Protein AF-U5NMI5-F1 (afdb_monomer_lite)

Radius of gyration: 11.9 Å; chains: 1; bounding box: 25×29×31 Å

Foldseek 3Di:
DWEWEFEADQAWTWIWIQDPVGIDTDDTFHLDLVRLLVSVVVRQVVVVVDVVYDYYEYDHPDPVSVVSNLVSLVVVVVVPTRCVVVNVVD

Secondary structure (DSSP, 8-state):
-EEEEEEEETTEEEEEEEETTEEEEEEEE-SSHHHHHHHHHHHHHHHHH-TTEEEEEEEES-HHHHHHHHHHHHHHHTTT-TTHHHHHH-

Structure (mmCIF, N/CA/C/O backbone):
data_AF-U5NMI5-F1
#
_entry.id   AF-U5NMI5-F1
#
loop_
_atom_site.group_PDB
_atom_site.id
_atom_site.type_symbol
_atom_site.label_atom_id
_atom_site.label_alt_id
_atom_site.label_comp_id
_atom_site.label_asym_id
_atom_site.label_entity_id
_atom_site.label_seq_id
_atom_site.pdbx_PDB_ins_code
_atom_site.Cartn_x
_atom_site.Cartn_y
_atom_site.Cartn_z
_atom_site.occupancy
_atom_site.B_iso_or_equiv
_atom_site.auth_seq_id
_atom_site.auth_comp_id
_atom_site.auth_asym_id
_atom_site.auth_atom_id
_atom_site.pdbx_PDB_model_num
ATOM 1 N N . MET A 1 1 ? -13.223 5.040 11.895 1.00 85.44 1 MET A N 1
ATOM 2 C CA . MET A 1 1 ? -12.441 3.904 11.326 1.00 85.44 1 MET A CA 1
ATOM 3 C C . MET A 1 1 ? -11.582 4.411 10.177 1.00 85.44 1 MET A C 1
ATOM 5 O O . MET A 1 1 ? -12.005 5.346 9.508 1.00 85.44 1 MET A O 1
ATOM 9 N N . GLY A 1 2 ? -10.389 3.848 9.970 1.00 93.12 2 GLY A N 1
ATOM 10 C CA . GLY A 1 2 ? -9.449 4.299 8.938 1.00 93.12 2 GLY A CA 1
ATOM 11 C C . GLY A 1 2 ? -8.941 3.181 8.028 1.00 93.12 2 GLY A C 1
ATOM 12 O O . GLY A 1 2 ? -9.237 1.999 8.226 1.00 93.12 2 GLY A O 1
ATOM 13 N N . PHE A 1 3 ? -8.158 3.573 7.028 1.00 93.75 3 PHE A N 1
ATOM 14 C CA . PHE A 1 3 ? -7.458 2.672 6.115 1.00 93.75 3 PHE A CA 1
ATOM 15 C C . PHE A 1 3 ? -6.075 3.224 5.768 1.00 93.75 3 PHE A C 1
ATOM 17 O O . PHE A 1 3 ? -5.788 4.411 5.949 1.00 93.75 3 PHE A O 1
ATOM 24 N N . LEU A 1 4 ? -5.217 2.356 5.245 1.00 95.12 4 LEU A N 1
ATOM 25 C CA . LEU A 1 4 ? -3.927 2.751 4.698 1.00 95.12 4 LEU A CA 1
ATOM 26 C C . LEU A 1 4 ? -4.035 2.950 3.185 1.00 95.12 4 LEU A C 1
ATOM 28 O O . LEU A 1 4 ? -4.554 2.085 2.487 1.00 95.12 4 LEU A O 1
ATOM 32 N N . SER A 1 5 ? -3.528 4.067 2.671 1.00 95.12 5 SER A N 1
ATOM 33 C CA . SER A 1 5 ? -3.416 4.330 1.232 1.00 95.12 5 SER A CA 1
ATOM 34 C C . SER A 1 5 ? -1.980 4.129 0.779 1.00 95.12 5 SER A C 1
ATOM 36 O O . SER A 1 5 ? -1.062 4.740 1.329 1.00 95.12 5 SER A O 1
ATOM 38 N N . LEU A 1 6 ? -1.789 3.297 -0.236 1.00 95.56 6 LEU A N 1
ATOM 39 C CA . LEU A 1 6 ? -0.519 3.050 -0.897 1.00 95.56 6 LEU A CA 1
ATOM 40 C C . LEU A 1 6 ? -0.552 3.715 -2.278 1.00 95.56 6 LEU A C 1
ATOM 42 O O . LEU A 1 6 ? -1.024 3.134 -3.256 1.00 95.56 6 LEU A O 1
ATOM 46 N N . ASP A 1 7 ? -0.074 4.956 -2.352 1.00 95.19 7 ASP A N 1
ATOM 47 C CA . ASP A 1 7 ? -0.046 5.712 -3.604 1.00 95.19 7 ASP A CA 1
ATOM 48 C C . ASP A 1 7 ? 1.239 5.396 -4.365 1.00 95.19 7 ASP A C 1
ATOM 50 O O . ASP A 1 7 ? 2.332 5.738 -3.913 1.00 95.19 7 ASP A O 1
ATOM 54 N N . VAL A 1 8 ? 1.115 4.764 -5.526 1.00 93.94 8 VAL A N 1
ATOM 55 C CA . VAL A 1 8 ? 2.230 4.366 -6.383 1.00 93.94 8 VAL A CA 1
ATOM 56 C C . VAL A 1 8 ? 2.267 5.269 -7.610 1.00 93.94 8 VAL A C 1
ATOM 58 O O . VAL A 1 8 ? 1.404 5.208 -8.489 1.00 93.94 8 VAL A O 1
ATOM 61 N N . THR A 1 9 ? 3.289 6.113 -7.672 1.00 92.69 9 THR A N 1
ATOM 62 C CA . THR A 1 9 ? 3.516 7.080 -8.749 1.00 92.69 9 THR A CA 1
ATOM 63 C C . THR A 1 9 ? 4.875 6.842 -9.402 1.00 92.69 9 THR A C 1
ATOM 65 O O . THR A 1 9 ? 5.701 6.091 -8.886 1.00 92.69 9 THR A O 1
ATOM 68 N N . ARG A 1 10 ? 5.162 7.556 -10.500 1.00 90.06 10 ARG A N 1
ATOM 69 C CA . ARG A 1 10 ? 6.506 7.588 -11.113 1.00 90.06 10 ARG A CA 1
ATOM 70 C C . ARG A 1 10 ? 7.615 7.950 -10.135 1.00 90.06 10 ARG A C 1
ATOM 72 O O . ARG A 1 10 ? 8.744 7.493 -10.277 1.00 90.06 10 ARG A O 1
ATOM 79 N N . THR A 1 11 ? 7.304 8.823 -9.184 1.00 88.75 11 THR A N 1
ATOM 80 C CA . THR A 1 11 ? 8.293 9.434 -8.295 1.00 88.75 11 THR A CA 1
ATOM 81 C C . THR A 1 11 ? 8.521 8.628 -7.021 1.00 88.75 11 THR A C 1
ATOM 83 O O . THR A 1 11 ? 9.503 8.875 -6.324 1.00 88.75 11 THR A O 1
ATOM 86 N N . GLY A 1 12 ? 7.656 7.661 -6.710 1.00 93.69 12 GLY A N 1
ATOM 87 C CA . GLY A 1 12 ? 7.788 6.838 -5.517 1.00 93.69 12 GLY A CA 1
ATOM 88 C C . GLY A 1 12 ? 6.496 6.145 -5.112 1.00 93.69 12 GLY A C 1
ATOM 89 O O . GLY A 1 12 ? 5.456 6.262 -5.755 1.00 93.69 12 GLY A O 1
ATOM 90 N N . VAL A 1 13 ? 6.578 5.438 -3.993 1.00 96.00 13 VAL A N 1
ATOM 91 C CA . VAL A 1 13 ? 5.429 4.881 -3.282 1.00 96.00 13 VAL A CA 1
ATOM 92 C C . VAL A 1 13 ? 5.254 5.657 -1.985 1.00 96.00 13 VAL A C 1
ATOM 94 O O . VAL A 1 13 ? 6.208 5.809 -1.223 1.00 96.00 13 VAL A O 1
ATOM 97 N N . VAL A 1 14 ? 4.055 6.155 -1.712 1.00 96.81 14 VAL A N 1
ATOM 98 C CA . VAL A 1 14 ? 3.742 6.878 -0.476 1.00 96.81 14 VAL A CA 1
ATOM 99 C C . VAL A 1 14 ? 2.713 6.082 0.307 1.00 96.81 14 VAL A C 1
ATOM 101 O O . VAL A 1 14 ? 1.598 5.884 -0.168 1.00 96.81 14 VAL A O 1
ATOM 104 N N . LEU A 1 15 ? 3.079 5.661 1.518 1.00 96.56 15 LEU A N 1
ATOM 105 C CA . LEU A 1 15 ? 2.149 5.047 2.455 1.00 96.56 15 LEU A CA 1
ATOM 106 C C . LEU A 1 15 ? 1.538 6.134 3.339 1.00 96.56 15 LEU A C 1
ATOM 108 O O . LEU A 1 15 ? 2.255 6.908 3.984 1.00 96.56 15 LEU A O 1
ATOM 112 N N . ARG A 1 16 ? 0.210 6.191 3.376 1.00 96.31 16 ARG A N 1
ATOM 113 C CA . ARG A 1 16 ? -0.551 7.141 4.185 1.00 96.31 16 ARG A CA 1
ATOM 114 C C . ARG A 1 16 ? -1.561 6.423 5.051 1.00 96.31 16 ARG A C 1
ATOM 116 O O . ARG A 1 16 ? -2.104 5.404 4.654 1.00 96.31 16 ARG A O 1
ATOM 123 N N . GLU A 1 17 ? -1.856 7.018 6.186 1.00 95.31 17 GLU A N 1
ATOM 124 C CA . GLU A 1 17 ? -3.013 6.700 7.004 1.00 95.31 17 GLU A CA 1
ATOM 125 C C . GLU A 1 17 ? -4.117 7.709 6.690 1.00 95.31 17 GLU A C 1
ATOM 127 O O . GLU A 1 17 ? -3.858 8.917 6.667 1.00 95.31 17 GLU A O 1
ATOM 132 N N . ILE A 1 18 ? -5.327 7.224 6.421 1.00 94.12 18 ILE A N 1
ATOM 133 C CA . ILE A 1 18 ? -6.508 8.051 6.173 1.00 94.12 18 ILE A CA 1
ATOM 134 C C . ILE A 1 18 ? -7.581 7.647 7.175 1.00 94.12 18 ILE A C 1
ATOM 136 O O . ILE A 1 18 ? -8.046 6.505 7.186 1.00 94.12 18 ILE A O 1
ATOM 140 N N . ASN A 1 19 ? -7.974 8.590 8.026 1.00 93.19 19 ASN A N 1
ATOM 141 C CA . ASN A 1 19 ? -9.001 8.394 9.041 1.00 93.19 19 ASN A CA 1
ATOM 142 C C . ASN A 1 19 ? -9.802 9.695 9.266 1.00 93.19 19 ASN A C 1
ATOM 144 O O . ASN A 1 19 ? -9.600 10.702 8.588 1.00 93.19 19 ASN A O 1
ATOM 148 N N . GLU A 1 20 ? -10.712 9.687 10.240 1.00 90.50 20 GLU A N 1
ATOM 149 C CA . GLU A 1 20 ? -11.565 10.838 10.590 1.00 90.50 20 GLU A CA 1
ATOM 150 C C . GLU A 1 20 ? -10.784 12.069 11.089 1.00 90.50 20 GLU A C 1
ATOM 152 O O . GLU A 1 20 ? -11.288 13.187 11.026 1.00 90.50 20 GLU A O 1
ATOM 157 N N . ARG A 1 21 ? -9.547 11.887 11.570 1.00 87.56 21 ARG A N 1
ATOM 158 C CA . ARG A 1 21 ? -8.647 12.972 11.997 1.00 87.56 21 ARG A CA 1
ATOM 159 C C . ARG A 1 21 ? -7.869 13.580 10.826 1.00 87.56 21 ARG A C 1
ATOM 161 O O . ARG A 1 21 ? -7.181 14.581 11.016 1.00 87.56 21 ARG A O 1
ATOM 168 N N . GLY A 1 22 ? -7.972 12.990 9.635 1.00 91.50 22 GLY A N 1
ATOM 169 C CA . GLY A 1 22 ? -7.351 13.459 8.404 1.00 91.50 22 GLY A CA 1
ATOM 170 C C . GLY A 1 22 ? -6.367 12.457 7.802 1.00 91.50 22 GLY A C 1
ATOM 171 O O . GLY A 1 22 ? -6.407 11.257 8.071 1.00 91.50 22 GLY A O 1
ATOM 172 N N . THR A 1 23 ? -5.479 12.979 6.956 1.00 94.25 23 THR A N 1
ATOM 173 C CA . THR A 1 23 ? -4.484 12.189 6.222 1.00 94.25 23 THR A CA 1
ATOM 174 C C . THR A 1 23 ? -3.095 12.420 6.794 1.00 94.25 23 THR A C 1
ATOM 176 O O . THR A 1 23 ? -2.619 13.556 6.847 1.00 94.25 23 THR A O 1
ATOM 179 N N . ARG A 1 24 ? -2.397 11.340 7.144 1.00 94.44 24 ARG A N 1
ATOM 180 C CA . ARG A 1 24 ? -1.010 11.372 7.619 1.00 94.44 24 ARG A CA 1
ATOM 181 C C . ARG A 1 24 ? -0.114 10.564 6.692 1.00 94.44 24 ARG A C 1
ATOM 183 O O . ARG A 1 24 ? -0.405 9.415 6.394 1.00 94.44 24 ARG A O 1
ATOM 190 N N . ILE A 1 25 ? 1.010 11.138 6.266 1.00 95.69 25 ILE A N 1
ATOM 191 C CA . ILE A 1 25 ? 2.052 10.376 5.562 1.00 95.69 25 ILE A CA 1
ATOM 192 C C . ILE A 1 25 ? 2.855 9.593 6.601 1.00 95.69 25 ILE A C 1
ATOM 194 O O . ILE A 1 25 ? 3.362 10.187 7.553 1.00 95.69 25 ILE A O 1
ATOM 198 N N . LEU A 1 26 ? 2.965 8.280 6.408 1.00 93.94 26 LEU A N 1
ATOM 199 C CA . LEU A 1 26 ? 3.725 7.394 7.285 1.00 93.94 26 LEU A CA 1
ATOM 200 C C . LEU A 1 26 ? 5.163 7.246 6.791 1.00 93.94 26 LEU A C 1
ATOM 202 O O . LEU A 1 26 ? 6.101 7.567 7.513 1.00 93.94 26 LEU A O 1
ATOM 206 N N . GLU A 1 27 ? 5.338 6.818 5.540 1.00 95.88 27 GLU A N 1
ATOM 207 C CA . GLU A 1 27 ? 6.660 6.576 4.957 1.00 95.88 27 GLU A CA 1
ATOM 208 C C . GLU A 1 27 ? 6.619 6.720 3.426 1.00 95.88 27 GLU A C 1
ATOM 210 O O . GLU A 1 27 ? 5.558 6.648 2.795 1.00 95.88 27 GLU A O 1
ATOM 215 N N . ARG A 1 28 ? 7.788 6.958 2.822 1.00 96.31 28 ARG A N 1
ATOM 216 C CA . ARG A 1 28 ? 7.985 7.025 1.370 1.00 96.31 28 ARG A CA 1
ATOM 217 C C . ARG A 1 28 ? 9.014 5.988 0.938 1.00 96.31 28 ARG A C 1
ATOM 219 O O . ARG A 1 28 ? 10.059 5.855 1.569 1.00 96.31 28 ARG A O 1
ATOM 226 N N . PHE A 1 29 ? 8.745 5.319 -0.174 1.00 96.00 29 PHE A N 1
ATOM 227 C CA . PHE A 1 29 ? 9.579 4.264 -0.738 1.00 96.00 29 PHE A CA 1
ATOM 228 C C . PHE A 1 29 ? 9.852 4.524 -2.222 1.00 96.00 29 PHE A C 1
ATOM 230 O O . PHE A 1 29 ? 9.180 5.328 -2.868 1.00 96.00 29 PHE A O 1
ATOM 237 N N . ASN A 1 30 ? 10.849 3.835 -2.773 1.00 93.81 30 ASN A N 1
ATOM 238 C CA . ASN A 1 30 ? 11.091 3.831 -4.215 1.00 93.81 30 ASN A CA 1
ATOM 239 C C . ASN A 1 30 ? 10.149 2.848 -4.941 1.00 93.81 30 ASN A C 1
ATOM 241 O O . ASN A 1 30 ? 9.478 2.031 -4.313 1.00 93.81 30 ASN A O 1
ATOM 245 N N . THR A 1 31 ? 10.114 2.932 -6.269 1.00 91.19 31 THR A N 1
ATOM 246 C CA . THR A 1 31 ? 9.256 2.122 -7.155 1.00 91.19 31 THR A CA 1
ATOM 247 C C . THR A 1 31 ? 9.891 0.796 -7.599 1.00 91.19 31 THR A C 1
ATOM 249 O O . THR A 1 31 ? 9.329 0.077 -8.430 1.00 91.19 31 THR A O 1
ATOM 252 N N . HIS A 1 32 ? 11.073 0.456 -7.080 1.00 92.06 32 HIS A N 1
ATOM 253 C CA . HIS A 1 32 ? 11.678 -0.853 -7.314 1.00 92.06 32 HIS A CA 1
ATOM 254 C C . HIS A 1 32 ? 11.000 -1.909 -6.439 1.00 92.06 32 HIS A C 1
ATOM 256 O O . HIS A 1 32 ? 10.422 -1.582 -5.403 1.00 92.06 32 HIS A O 1
ATOM 262 N N . ASP A 1 33 ? 11.135 -3.182 -6.805 1.00 88.31 33 ASP A N 1
ATOM 263 C CA . ASP A 1 33 ? 10.537 -4.310 -6.080 1.00 88.31 33 ASP A CA 1
ATOM 264 C C . ASP A 1 33 ? 10.846 -4.274 -4.580 1.00 88.31 33 ASP A C 1
ATOM 266 O O . ASP A 1 33 ? 9.958 -4.459 -3.754 1.00 88.31 33 ASP A O 1
ATOM 270 N N . VAL A 1 34 ? 12.092 -3.959 -4.205 1.00 90.44 34 VAL A N 1
ATOM 271 C CA . VAL A 1 34 ? 12.492 -3.837 -2.794 1.00 90.44 34 VAL A CA 1
ATOM 272 C C . VAL A 1 34 ? 11.726 -2.712 -2.089 1.00 90.44 34 VAL A C 1
ATOM 274 O O . VAL A 1 34 ? 11.290 -2.889 -0.952 1.00 90.44 34 VAL A O 1
ATOM 277 N N . GLY A 1 35 ? 11.540 -1.563 -2.745 1.00 92.38 35 GLY A N 1
ATOM 278 C CA . GLY A 1 35 ? 10.764 -0.448 -2.203 1.00 92.38 35 GLY A CA 1
ATOM 279 C C . GLY A 1 35 ? 9.283 -0.785 -2.069 1.00 92.38 35 GLY A C 1
ATOM 280 O O . GLY A 1 35 ? 8.704 -0.543 -1.012 1.00 92.38 35 GLY A O 1
ATOM 281 N N . MET A 1 36 ? 8.696 -1.420 -3.086 1.00 92.50 36 MET A N 1
ATOM 282 C CA . MET A 1 36 ? 7.303 -1.872 -3.061 1.00 92.50 36 MET A CA 1
ATOM 283 C C . MET A 1 36 ? 7.061 -2.910 -1.963 1.00 92.50 36 MET A C 1
ATOM 285 O O . MET A 1 36 ? 6.138 -2.749 -1.170 1.00 92.50 36 MET A O 1
ATOM 289 N N . ARG A 1 37 ? 7.917 -3.932 -1.844 1.00 91.38 37 ARG A N 1
ATOM 290 C CA . ARG A 1 37 ? 7.812 -4.938 -0.773 1.00 91.38 37 ARG A CA 1
ATOM 291 C C . ARG A 1 37 ? 7.933 -4.310 0.608 1.00 91.38 37 ARG A C 1
ATOM 293 O O . ARG A 1 37 ? 7.128 -4.605 1.484 1.00 91.38 37 ARG A O 1
ATOM 300 N N . ARG A 1 38 ? 8.882 -3.388 0.803 1.00 93.50 38 ARG A N 1
ATOM 301 C CA . ARG A 1 38 ? 8.994 -2.648 2.068 1.00 93.50 38 ARG A CA 1
ATOM 302 C C . ARG A 1 38 ? 7.730 -1.851 2.379 1.00 93.50 38 ARG A C 1
ATOM 304 O O . ARG A 1 38 ? 7.281 -1.898 3.518 1.00 93.50 38 ARG A O 1
ATOM 311 N N . ALA A 1 39 ? 7.137 -1.188 1.388 1.00 94.12 39 ALA A N 1
ATOM 312 C CA . ALA A 1 39 ? 5.886 -0.458 1.570 1.00 94.12 39 ALA A CA 1
ATOM 313 C C . ALA A 1 39 ? 4.744 -1.379 2.029 1.00 94.12 39 ALA A C 1
ATOM 315 O O . ALA A 1 39 ? 4.016 -1.039 2.960 1.00 94.12 39 ALA A O 1
ATOM 316 N N . LEU A 1 40 ? 4.635 -2.569 1.432 1.00 92.81 40 LEU A N 1
ATOM 317 C CA . LEU A 1 40 ? 3.648 -3.587 1.798 1.00 92.81 40 LEU A CA 1
ATOM 318 C C . LEU A 1 40 ? 3.870 -4.142 3.212 1.00 92.81 40 LEU A C 1
ATOM 320 O O . LEU A 1 40 ? 2.919 -4.240 3.985 1.00 92.81 40 LEU A O 1
ATOM 324 N N . ILE A 1 41 ? 5.117 -4.449 3.580 1.00 92.00 41 ILE A N 1
ATOM 325 C CA . ILE A 1 41 ? 5.473 -4.923 4.927 1.00 92.00 41 ILE A CA 1
ATOM 326 C C . ILE A 1 41 ? 5.170 -3.847 5.974 1.00 92.00 41 ILE A C 1
ATOM 328 O O . ILE A 1 41 ? 4.601 -4.151 7.024 1.00 92.00 41 ILE A O 1
ATOM 332 N N . THR A 1 42 ? 5.521 -2.586 5.707 1.00 93.31 42 THR A N 1
ATOM 333 C CA . THR A 1 42 ? 5.183 -1.475 6.606 1.00 93.31 42 THR A CA 1
ATOM 334 C C . THR A 1 42 ? 3.667 -1.343 6.738 1.00 93.31 42 THR A C 1
ATOM 336 O O . THR A 1 42 ? 3.165 -1.258 7.855 1.00 93.31 42 THR A O 1
ATOM 339 N N . ALA A 1 43 ? 2.918 -1.426 5.637 1.00 92.62 43 ALA A N 1
ATOM 340 C CA . ALA A 1 43 ? 1.460 -1.368 5.673 1.00 92.62 43 ALA A CA 1
ATOM 341 C C . ALA A 1 43 ? 0.839 -2.502 6.513 1.00 92.62 43 ALA A C 1
ATOM 343 O O . ALA A 1 43 ? -0.030 -2.251 7.345 1.00 92.62 43 ALA A O 1
ATOM 344 N N . GLN A 1 44 ? 1.324 -3.740 6.367 1.00 90.12 44 GLN A N 1
ATOM 345 C CA . GLN A 1 44 ? 0.890 -4.870 7.199 1.00 90.12 44 GLN A CA 1
ATOM 346 C C . GLN A 1 44 ? 1.172 -4.647 8.686 1.00 90.12 44 GLN A C 1
ATOM 348 O O . GLN A 1 44 ? 0.330 -4.961 9.528 1.00 90.12 44 GLN A O 1
ATOM 353 N N . ARG A 1 45 ? 2.354 -4.117 9.021 1.00 91.12 45 ARG A N 1
ATOM 354 C CA . ARG A 1 45 ? 2.731 -3.830 10.410 1.00 91.12 45 ARG A CA 1
ATOM 355 C C . ARG A 1 45 ? 1.823 -2.779 11.027 1.00 91.12 45 ARG A C 1
ATOM 357 O O . ARG A 1 45 ? 1.374 -2.970 12.153 1.00 91.12 45 ARG 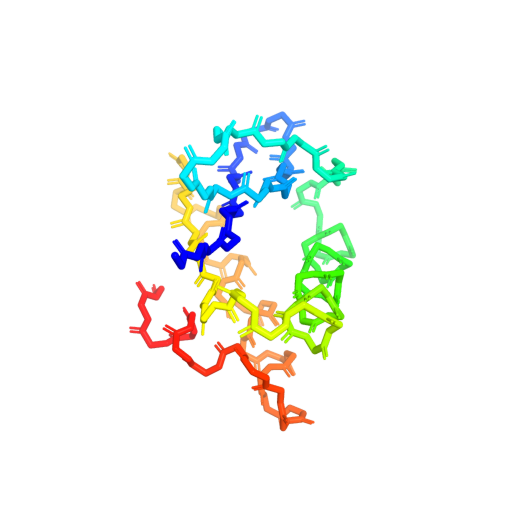A O 1
ATOM 364 N N . GLU A 1 46 ? 1.504 -1.721 10.292 1.00 91.69 46 GLU A N 1
ATOM 365 C CA . GLU A 1 46 ? 0.592 -0.684 10.779 1.00 91.69 46 GLU A CA 1
ATOM 366 C C . GLU A 1 46 ? -0.845 -1.218 10.918 1.00 91.69 46 GLU A C 1
ATOM 368 O O . GLU A 1 46 ? -1.465 -0.993 11.953 1.00 91.69 46 GLU A O 1
ATOM 373 N N . LEU A 1 47 ? -1.332 -2.052 9.985 1.00 89.56 47 LEU A N 1
ATOM 374 C CA . LEU A 1 47 ? -2.610 -2.777 10.137 1.00 89.56 47 LEU A CA 1
ATOM 375 C C . LEU A 1 47 ? -2.640 -3.754 11.325 1.00 89.56 47 LEU A C 1
ATOM 377 O O . LEU A 1 47 ? -3.708 -4.126 11.819 1.00 89.56 47 LEU A O 1
ATOM 381 N N . ALA A 1 48 ? -1.494 -4.298 11.724 1.00 88.50 48 ALA A N 1
ATOM 382 C CA . ALA A 1 48 ? -1.399 -5.173 12.889 1.00 88.50 48 ALA A CA 1
ATOM 383 C C . ALA A 1 48 ? -1.332 -4.369 14.194 1.00 88.50 48 ALA A C 1
ATOM 385 O O . ALA A 1 48 ? -1.806 -4.838 15.226 1.00 88.50 48 ALA A O 1
ATOM 386 N N . ARG A 1 49 ? -0.745 -3.171 14.141 1.00 89.56 49 ARG A N 1
ATOM 387 C CA . ARG A 1 49 ? -0.512 -2.297 15.290 1.00 89.56 49 ARG A CA 1
ATOM 388 C C . ARG A 1 49 ? -1.735 -1.465 15.664 1.00 89.56 49 ARG A C 1
ATOM 390 O O . ARG A 1 49 ? -1.990 -1.289 16.852 1.00 89.56 49 ARG A O 1
ATOM 397 N N . ASP A 1 50 ? -2.454 -0.938 14.680 1.00 88.25 50 ASP A N 1
ATOM 398 C CA . ASP A 1 50 ? -3.608 -0.072 14.899 1.00 88.25 50 ASP A CA 1
ATOM 399 C C . ASP A 1 50 ? -4.903 -0.796 14.518 1.00 88.25 50 ASP A C 1
ATOM 401 O O . ASP A 1 50 ? -5.234 -0.968 13.346 1.00 88.25 50 ASP A O 1
ATOM 405 N N . ALA A 1 51 ? -5.660 -1.205 15.539 1.00 86.19 51 ALA A N 1
ATOM 406 C CA . ALA A 1 51 ? -6.931 -1.905 15.372 1.00 86.19 51 ALA A CA 1
ATOM 407 C C . ALA A 1 51 ? -8.034 -1.039 14.734 1.00 86.19 51 ALA A C 1
ATOM 409 O O . ALA A 1 51 ? -9.069 -1.570 14.334 1.00 86.19 51 ALA A O 1
ATOM 410 N N . SER A 1 52 ? -7.846 0.282 14.646 1.00 88.56 52 SER A N 1
ATOM 411 C CA . SER A 1 52 ? -8.777 1.179 13.958 1.00 88.56 52 SER A CA 1
ATOM 412 C C . SER A 1 52 ? -8.602 1.179 12.435 1.00 88.56 52 SER A C 1
ATOM 414 O O . SER A 1 52 ? -9.487 1.679 11.726 1.00 88.56 52 SER A O 1
ATOM 416 N N . LEU A 1 53 ? -7.496 0.607 11.938 1.00 89.94 53 LEU A N 1
ATOM 417 C CA . LEU A 1 53 ? -7.212 0.431 10.520 1.00 89.94 53 LEU A CA 1
ATOM 418 C C . LEU A 1 53 ? -7.724 -0.925 10.039 1.00 89.94 53 LEU A C 1
ATOM 420 O O . LEU A 1 53 ? -7.429 -1.974 10.608 1.00 89.94 53 LEU A O 1
ATOM 424 N N . THR A 1 54 ? -8.504 -0.890 8.966 1.00 88.06 54 THR A N 1
ATOM 425 C CA . THR A 1 54 ? -9.278 -2.053 8.505 1.00 88.06 54 THR A CA 1
ATOM 426 C C . THR A 1 54 ? -8.688 -2.707 7.262 1.00 88.06 54 THR A C 1
ATOM 428 O O . THR A 1 54 ? -8.763 -3.923 7.113 1.00 88.06 54 THR A O 1
ATOM 431 N N . GLU A 1 55 ? -8.069 -1.918 6.386 1.00 89.94 55 GLU A N 1
ATOM 432 C CA . GLU A 1 55 ? -7.591 -2.379 5.086 1.00 89.94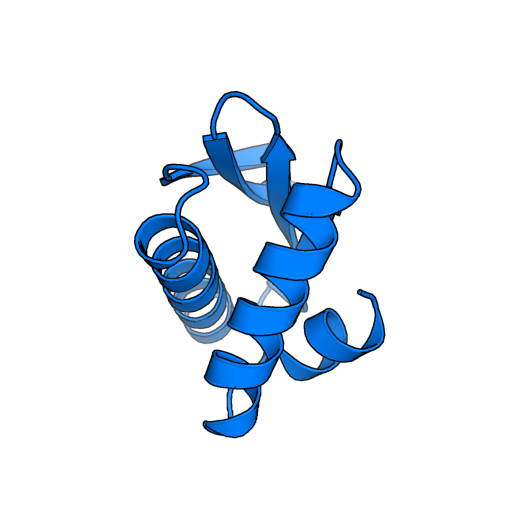 55 GLU A CA 1
ATOM 433 C C . GLU A 1 55 ? -6.460 -1.502 4.532 1.00 89.94 55 GLU A C 1
ATOM 435 O O . GLU A 1 55 ? -6.192 -0.396 5.018 1.00 89.94 55 GLU A O 1
ATOM 440 N N . VAL A 1 56 ? -5.816 -2.001 3.476 1.00 92.25 56 VAL A N 1
ATOM 441 C CA . VAL A 1 56 ? -4.885 -1.245 2.633 1.00 92.25 56 VAL A CA 1
ATOM 442 C C . VAL A 1 56 ? -5.511 -1.098 1.255 1.00 92.25 56 VAL A C 1
ATOM 444 O O . VAL A 1 56 ? -5.910 -2.088 0.650 1.00 92.25 56 VAL A O 1
ATOM 447 N N . ARG A 1 57 ? -5.546 0.128 0.742 1.00 92.94 57 ARG A N 1
ATOM 448 C CA . ARG A 1 57 ? -5.986 0.459 -0.615 1.00 92.94 57 ARG A CA 1
ATOM 449 C C . ARG A 1 57 ? -4.793 0.966 -1.408 1.00 92.94 57 ARG A C 1
ATOM 451 O O . ARG A 1 57 ? -3.999 1.737 -0.876 1.00 92.94 57 ARG A O 1
ATOM 458 N N . ALA A 1 58 ? -4.668 0.575 -2.671 1.00 92.94 58 ALA A N 1
ATOM 459 C CA . ALA A 1 58 ? -3.632 1.105 -3.551 1.00 92.94 58 ALA A CA 1
ATOM 460 C C . ALA A 1 58 ? -4.223 2.014 -4.629 1.00 92.94 58 ALA A C 1
ATOM 462 O O . ALA A 1 58 ? -5.261 1.717 -5.214 1.00 92.94 58 ALA A O 1
ATOM 463 N N . SER A 1 59 ? -3.520 3.108 -4.910 1.00 93.19 59 SER A N 1
ATOM 464 C CA . SER A 1 59 ? -3.785 3.984 -6.047 1.00 93.19 59 SER A CA 1
ATOM 465 C C . SER A 1 59 ? -2.544 3.993 -6.920 1.00 93.19 59 SER A C 1
ATOM 467 O O . SER A 1 59 ? -1.481 4.425 -6.477 1.00 9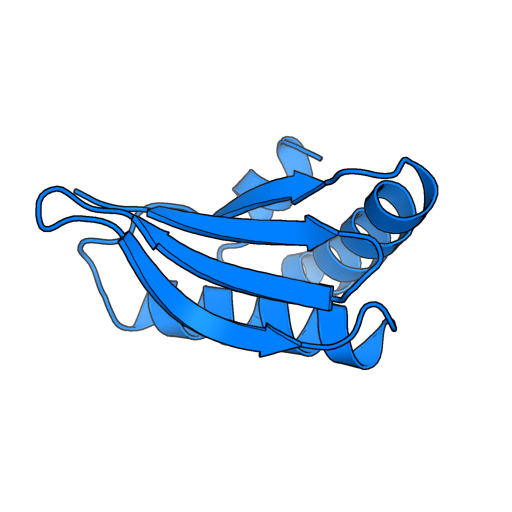3.19 59 SER A O 1
ATOM 469 N N . VAL A 1 60 ? -2.648 3.474 -8.142 1.00 93.19 60 VAL A N 1
ATOM 470 C CA . VAL A 1 60 ? -1.495 3.302 -9.028 1.00 93.19 60 VAL A CA 1
ATOM 471 C C . VAL A 1 60 ? -1.674 4.148 -10.279 1.00 93.19 60 VAL A C 1
ATOM 473 O O . VAL A 1 60 ? -2.663 4.006 -10.991 1.00 93.19 60 VAL A O 1
ATOM 476 N N . GLN A 1 61 ? -0.710 5.027 -10.556 1.00 90.81 61 GLN A N 1
ATOM 477 C CA . GLN A 1 61 ? -0.787 5.933 -11.707 1.00 90.81 61 GLN A CA 1
ATOM 478 C C . GLN A 1 61 ? -0.438 5.266 -13.040 1.00 90.81 61 GLN A C 1
ATOM 480 O O . GLN A 1 61 ? -0.881 5.737 -14.084 1.00 90.81 61 GLN A O 1
ATOM 485 N N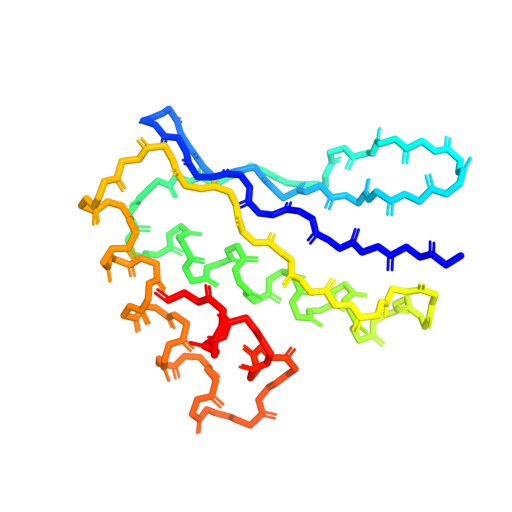 . GLU A 1 62 ? 0.363 4.196 -13.024 1.00 89.62 62 GLU A N 1
ATOM 486 C CA . GLU A 1 62 ? 0.860 3.556 -14.243 1.00 89.62 62 GLU A CA 1
ATOM 487 C C . GLU A 1 62 ? 0.609 2.048 -14.283 1.00 89.62 62 GLU A C 1
ATOM 489 O O . GLU A 1 62 ? 0.876 1.360 -13.293 1.00 89.62 62 GLU A O 1
ATOM 494 N N . PRO A 1 63 ? 0.210 1.497 -15.446 1.00 88.69 63 PRO A N 1
ATOM 495 C CA . PRO A 1 63 ? -0.028 0.062 -15.595 1.00 88.69 63 PRO A CA 1
ATOM 496 C C . PRO A 1 63 ? 1.180 -0.810 -15.228 1.00 88.69 63 PRO A C 1
ATOM 498 O O . PRO A 1 63 ? 1.023 -1.833 -14.567 1.00 88.69 63 PRO A O 1
ATOM 501 N N . GLU A 1 64 ? 2.394 -0.401 -15.609 1.00 90.69 64 GLU A N 1
ATOM 502 C CA . GLU A 1 64 ? 3.630 -1.150 -15.335 1.00 90.69 64 GLU A CA 1
ATOM 503 C C . GLU A 1 64 ? 3.921 -1.254 -13.833 1.00 90.69 64 GLU A C 1
ATOM 505 O O . GLU A 1 64 ? 4.267 -2.323 -13.322 1.00 90.69 64 GLU A O 1
ATOM 510 N N . LEU A 1 65 ? 3.722 -0.151 -13.106 1.00 91.25 65 LEU A N 1
ATOM 511 C CA . LEU A 1 65 ? 3.839 -0.126 -11.651 1.00 91.25 65 LEU A CA 1
ATOM 512 C C . LEU A 1 65 ? 2.739 -0.964 -10.996 1.00 91.25 65 LEU A C 1
ATOM 514 O O . LEU A 1 65 ? 2.994 -1.601 -9.978 1.00 91.25 65 LEU A O 1
ATOM 518 N N . GLY A 1 66 ? 1.549 -1.013 -11.599 1.00 90.25 66 GLY A N 1
ATOM 519 C CA . GLY A 1 66 ? 0.438 -1.847 -11.141 1.00 90.25 66 GLY A CA 1
ATOM 520 C C . GLY A 1 66 ? 0.767 -3.331 -11.238 1.00 90.25 66 GLY A C 1
ATOM 521 O O . GLY A 1 66 ? 0.604 -4.062 -10.263 1.00 90.25 66 GLY A O 1
ATOM 522 N N . GLN A 1 67 ? 1.327 -3.769 -12.368 1.00 90.50 67 GLN A N 1
ATOM 523 C CA . GLN A 1 67 ? 1.785 -5.152 -12.547 1.00 90.50 67 GLN A CA 1
ATOM 524 C C . GLN A 1 67 ? 2.877 -5.525 -11.539 1.00 90.50 67 GLN A C 1
ATOM 526 O O . GLN A 1 67 ? 2.840 -6.600 -10.936 1.00 90.50 67 GLN A O 1
ATOM 531 N N . ARG A 1 68 ? 3.830 -4.618 -11.307 1.00 90.94 68 ARG A N 1
ATOM 532 C CA . ARG A 1 68 ? 4.905 -4.827 -10.330 1.00 90.94 68 ARG A CA 1
ATOM 533 C C . ARG A 1 68 ? 4.380 -4.891 -8.898 1.00 90.94 68 ARG A C 1
ATOM 535 O O . ARG A 1 68 ? 4.763 -5.787 -8.144 1.00 90.94 68 ARG A O 1
ATOM 542 N N . LEU A 1 69 ? 3.462 -3.993 -8.540 1.00 90.94 69 LEU A N 1
ATOM 543 C CA . LEU A 1 69 ? 2.801 -4.006 -7.241 1.00 90.94 69 LEU A CA 1
ATOM 544 C C . LEU A 1 69 ? 2.034 -5.314 -7.050 1.00 90.94 69 LEU A C 1
ATOM 546 O O . LEU A 1 69 ? 2.205 -5.962 -6.025 1.00 90.94 69 LEU A O 1
ATOM 550 N N . LYS A 1 70 ? 1.266 -5.753 -8.051 1.00 90.50 70 LYS A N 1
ATOM 551 C CA . LYS A 1 70 ? 0.521 -7.017 -8.025 1.00 90.50 70 LYS A CA 1
ATOM 552 C C . LYS A 1 70 ? 1.435 -8.226 -7.829 1.00 90.50 70 LYS A C 1
ATOM 554 O O . LYS A 1 70 ? 1.122 -9.108 -7.030 1.00 90.50 70 LYS A O 1
ATOM 559 N N . HIS A 1 71 ? 2.587 -8.256 -8.500 1.00 90.44 71 HIS A N 1
ATOM 560 C CA . HIS A 1 71 ? 3.606 -9.288 -8.289 1.00 90.44 71 HIS A CA 1
ATOM 561 C C . HIS A 1 71 ? 4.138 -9.289 -6.843 1.00 90.44 71 HIS A C 1
ATOM 563 O O . HIS A 1 71 ? 4.209 -10.345 -6.206 1.00 90.44 71 HIS A O 1
ATOM 569 N N . CYS A 1 72 ? 4.455 -8.110 -6.298 1.00 89.94 72 CYS A N 1
ATOM 570 C CA . CYS A 1 72 ? 4.915 -7.973 -4.916 1.00 89.94 72 CYS A CA 1
ATOM 571 C C . CYS A 1 72 ? 3.829 -8.390 -3.914 1.00 89.94 72 CYS A C 1
ATOM 573 O O . CYS A 1 72 ? 4.099 -9.200 -3.036 1.00 89.94 72 CYS A O 1
ATOM 575 N N . VAL A 1 73 ? 2.591 -7.914 -4.081 1.00 89.31 73 VAL A N 1
ATOM 576 C CA . VAL A 1 73 ? 1.455 -8.252 -3.211 1.00 89.31 73 VAL A CA 1
ATOM 577 C C . VAL A 1 73 ? 1.203 -9.750 -3.199 1.00 89.31 73 VAL A C 1
ATOM 579 O O . VAL A 1 73 ? 1.076 -10.313 -2.122 1.00 89.31 73 VAL A O 1
ATOM 582 N N . ARG A 1 74 ? 1.198 -10.426 -4.352 1.00 86.12 74 ARG A N 1
ATOM 583 C CA . ARG A 1 74 ? 1.024 -11.888 -4.396 1.00 86.12 74 ARG A CA 1
ATOM 584 C C . ARG A 1 74 ? 2.123 -12.633 -3.644 1.00 86.12 74 ARG A C 1
ATOM 586 O O . ARG A 1 74 ? 1.831 -13.607 -2.955 1.00 86.12 74 ARG A O 1
ATOM 593 N N . THR A 1 75 ? 3.364 -12.165 -3.756 1.00 82.62 75 THR A N 1
ATOM 594 C CA . THR A 1 75 ? 4.510 -12.751 -3.045 1.00 82.62 75 THR A CA 1
ATOM 595 C C . THR A 1 75 ? 4.350 -12.604 -1.528 1.00 82.62 75 THR A C 1
ATOM 597 O O . THR A 1 75 ? 4.514 -13.575 -0.792 1.00 82.62 75 THR A O 1
ATOM 600 N N . GLU A 1 76 ? 3.965 -11.416 -1.059 1.00 79.62 76 GLU A N 1
ATOM 601 C CA . GLU A 1 76 ? 3.817 -11.132 0.376 1.00 79.62 76 GLU A CA 1
ATOM 602 C C . GLU A 1 76 ? 2.511 -11.704 0.970 1.00 79.62 76 GLU A C 1
ATOM 604 O O . GLU A 1 76 ? 2.499 -12.163 2.109 1.00 79.62 76 GLU A O 1
ATOM 609 N N . ALA A 1 77 ? 1.405 -11.726 0.218 1.00 70.50 77 ALA A N 1
ATOM 610 C CA . ALA A 1 77 ? 0.112 -12.263 0.659 1.00 70.50 77 ALA A CA 1
ATOM 611 C C . ALA A 1 77 ? 0.137 -13.792 0.796 1.00 70.50 77 ALA A C 1
ATOM 613 O O . ALA A 1 77 ? -0.392 -14.323 1.768 1.00 70.50 77 ALA A O 1
ATOM 614 N N . SER A 1 78 ? 0.850 -14.494 -0.097 1.00 62.78 78 SER A N 1
ATOM 615 C CA . SER A 1 78 ? 1.059 -15.951 -0.001 1.00 62.78 78 SER A CA 1
ATOM 616 C C . SER A 1 78 ? 1.799 -16.373 1.278 1.00 62.78 78 SER A C 1
ATOM 618 O O . SER A 1 78 ? 1.826 -17.553 1.612 1.00 62.78 78 SER A O 1
ATOM 620 N N . SER A 1 79 ? 2.381 -15.415 2.009 1.00 63.28 79 SER A N 1
ATOM 621 C CA . SER A 1 79 ? 3.030 -15.638 3.304 1.00 63.28 79 SER A CA 1
ATOM 622 C C . SER A 1 79 ? 2.068 -15.514 4.505 1.00 63.28 79 SER A C 1
ATOM 624 O O . SER A 1 79 ? 2.525 -15.522 5.645 1.00 63.28 79 SER A O 1
ATOM 626 N N . GLY A 1 80 ? 0.748 -15.415 4.275 1.00 61.00 80 GLY A N 1
ATOM 627 C CA . GLY A 1 80 ? -0.288 -15.429 5.324 1.00 61.00 80 GLY A CA 1
ATOM 628 C C . GLY A 1 80 ? -0.600 -14.064 5.952 1.00 61.00 80 GLY A C 1
ATOM 629 O O . GLY A 1 80 ? -0.933 -13.986 7.134 1.00 61.00 80 GLY A O 1
ATOM 630 N N . GLY A 1 81 ? -0.439 -12.971 5.198 1.00 65.31 81 GLY A N 1
ATOM 631 C CA . GLY A 1 81 ? -0.606 -11.598 5.695 1.00 65.31 81 GLY A CA 1
ATOM 632 C C . GLY A 1 81 ? -1.969 -10.956 5.395 1.00 65.31 81 GLY A C 1
ATOM 633 O O . GLY A 1 81 ? -2.675 -11.355 4.477 1.00 65.31 81 GLY A O 1
ATOM 634 N N . LYS A 1 82 ? -2.293 -9.855 6.095 1.00 71.38 82 LYS A N 1
ATOM 635 C CA . LYS A 1 82 ? -3.522 -9.035 5.929 1.00 71.38 82 LYS A CA 1
ATOM 636 C C . LYS A 1 82 ? -3.641 -8.279 4.580 1.00 71.38 82 LYS A C 1
ATOM 638 O O . LYS A 1 82 ? -4.345 -7.278 4.497 1.00 71.38 82 LYS A O 1
ATOM 643 N N . LEU A 1 83 ? -2.922 -8.696 3.536 1.00 79.81 83 LEU A N 1
ATOM 644 C CA . LEU A 1 83 ? -2.944 -8.061 2.208 1.00 79.81 83 LEU A CA 1
ATOM 645 C C . LEU A 1 83 ? -3.842 -8.785 1.200 1.00 79.81 83 LEU A C 1
ATOM 647 O O . LEU A 1 83 ? -3.885 -8.369 0.049 1.00 79.81 83 LEU A O 1
ATOM 651 N N . GLU A 1 84 ? -4.554 -9.838 1.596 1.00 75.62 84 GLU A N 1
ATOM 652 C CA . GLU A 1 84 ? -5.439 -10.595 0.697 1.00 75.62 84 GLU A CA 1
ATOM 653 C C . GLU A 1 84 ? -6.479 -9.690 0.019 1.00 75.62 84 GLU A C 1
ATOM 655 O O . GLU A 1 84 ? -6.569 -9.669 -1.205 1.00 75.62 84 GLU A O 1
ATOM 660 N N . ALA A 1 85 ? -7.139 -8.811 0.782 1.00 76.81 85 ALA A N 1
ATOM 661 C CA . ALA A 1 85 ? -8.083 -7.832 0.231 1.00 76.81 85 ALA A CA 1
ATOM 662 C C . ALA A 1 85 ? -7.437 -6.854 -0.778 1.00 76.81 85 ALA A C 1
ATOM 664 O O . ALA A 1 85 ? -8.079 -6.397 -1.727 1.00 76.81 85 ALA A O 1
ATOM 665 N N . LEU A 1 86 ? -6.146 -6.542 -0.609 1.00 81.94 86 LEU A N 1
ATOM 666 C CA . LEU A 1 86 ? -5.397 -5.741 -1.578 1.00 81.94 86 LEU A CA 1
ATOM 667 C C . LEU A 1 86 ? -5.054 -6.560 -2.832 1.00 81.94 86 LEU A C 1
ATOM 669 O O . LEU A 1 86 ? -5.060 -6.026 -3.935 1.00 81.94 86 LEU A O 1
ATOM 673 N N . ALA A 1 87 ? -4.757 -7.850 -2.676 1.00 78.69 87 ALA A N 1
ATOM 674 C CA . ALA A 1 87 ? -4.464 -8.750 -3.787 1.00 78.69 87 ALA A CA 1
ATOM 675 C C . ALA A 1 87 ? -5.679 -8.954 -4.704 1.00 78.69 87 ALA A C 1
ATOM 677 O O . ALA A 1 87 ? -5.501 -9.032 -5.918 1.00 78.69 87 ALA A O 1
ATOM 678 N N . ASP A 1 88 ? -6.882 -9.007 -4.128 1.00 76.81 88 ASP A N 1
ATOM 679 C CA . ASP A 1 88 ? -8.141 -9.166 -4.865 1.00 76.81 88 ASP A CA 1
ATOM 680 C C . ASP A 1 88 ? -8.598 -7.877 -5.569 1.00 76.81 88 ASP A C 1
ATOM 682 O O . ASP A 1 88 ? -9.319 -7.939 -6.564 1.00 76.81 88 ASP A O 1
ATOM 686 N N . SER A 1 89 ? -8.178 -6.706 -5.075 1.00 79.69 89 SER A N 1
ATOM 687 C CA . SER A 1 89 ? -8.550 -5.400 -5.644 1.00 79.69 89 SER A CA 1
ATOM 688 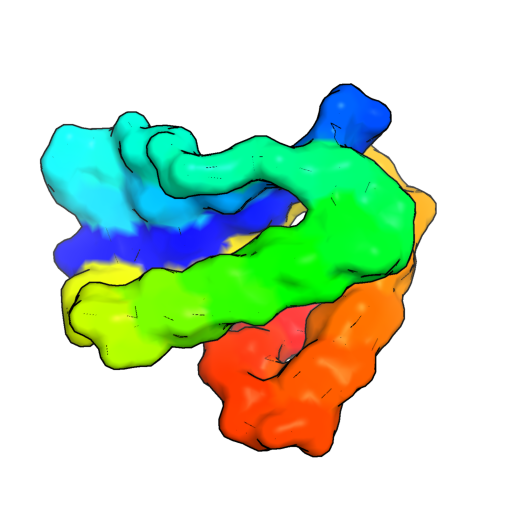C C . SER A 1 89 ? -7.588 -4.861 -6.716 1.00 79.69 89 SER A C 1
ATOM 690 O O . SER A 1 89 ? -7.937 -3.895 -7.398 1.00 79.69 89 SER A O 1
ATOM 692 N N . LEU A 1 90 ? -6.411 -5.478 -6.895 1.00 78.94 90 LEU A N 1
ATOM 693 C CA . LEU A 1 90 ? -5.390 -5.158 -7.915 1.00 78.94 90 LEU A CA 1
ATOM 694 C C . LEU A 1 90 ? -5.449 -6.105 -9.121 1.00 78.94 90 LEU A C 1
ATOM 696 O O . LEU A 1 90 ? -5.128 -5.698 -10.260 1.00 78.94 90 LEU A O 1
#

pLDDT: mean 88.76, std 7.85, range [61.0, 96.81]

Organism: Cereibacter sphaeroides (strain ATCC 17023 / DSM 158 / JCM 6121 / CCUG 31486 / LMG 2827 / NBRC 12203 / NCIMB 8253 / ATH 2.4.1.) (NCBI:txid272943)

Sequence (90 aa):
MGFLSLDVTRTGVVLREINERGTRILERFNTHDVGMRRALITAQRELARDASLTEVRASVQEPELGQRLKHCVRTEASSGGKLEALADSL

=== Feature glossary ===
The record interleaves many kinds of information about one protein. Here is each kind framed as the question it answers.

Q: What does the local fold look like, residue by residue?
A: The Foldseek 3Di string encodes local tertiary geometry as a 20-letter alphabet — one character per residue — derived from the relative positions of nearby Cα atoms. Unlike the amino-acid sequence, 3Di is a direct function of the 3D structure, so two proteins with the same fold have similar 3Di strings even at low sequence identity.

Q: Which residues are in helices, strands, or loops?
A: The SS8 string is DSSP's per-residue secondary-structure call. α-helix (H) means an i→i+4 H-bond ladder; β-strand (E) means the residue participates in a β-sheet; 3₁₀ (G) and π (I) are tighter and wider helices; T/S are turns/bends; '-' is loop.

Q: How big and how compact is the whole molecule?
A: Radius of gyration (Rg) is the root-mean-square distance of Cα atoms from their centroid — a single number for overall size and compactness. A globular domain of N residues has Rg ≈ 2.2·N^0.38 Å; an extended or disordered chain has a much larger Rg. The Cα contact count is the number of residue pairs whose Cα atoms are within 8 Å and are more than four positions apart in sequence — a standard proxy for tertiary packing density. The bounding box is the smallest axis-aligned box enclosing all Cα atoms.

Q: Where is each backbone atom in 3D?
A: Structure coordinates are given as an mmCIF _atom_site loop: one row per atom with element, residue name, chain id, sequence number, and x/y/z position in Å. Only the four main-chain atoms per residue are included here; side chains are omitted to keep the record compact.

Q: What is the amino-acid chain?
A: Primary structure: the covalent order of the twenty standard amino acids along the backbone. Two proteins with the same sequence will (almost always) fold to the same structure; two with 30% identity often share a fold but not the details.

Q: What if only a Cα trace is available?
A: Three-state secondary structure (P-SEA) collapses the eight DSSP classes into helix (a), strand (b), and coil (c). P-SEA assigns these from Cα geometry alone — distances and angles — without requiring backbone oxygens, so it works on any Cα trace.

Q: What family and function is it annotated with?
A: Database cross-references. InterPro integrates a dozen domain/family signature databases into unified entries with residue-range hits. GO terms attach function/process/location labels with evidence codes. CATH codes position the fold in a four-level structural taxonomy. Organism is the NCBI-taxonomy species name.

Q: How confident is the AlphaFold model at each residue?
A: pLDDT is the predicted lDDT-Cα score: AlphaFold's confidence that the local environment of each residue (all inter-atomic distances within 15 Å) is correctly placed. It is a per-residue number between 0 and 100, with higher meaning more reliable.

Q: How mobile is each atom in the crystal?
A: B-factor (Debye–Waller factor) reflects atomic displacement in the crystal lattice. It is an experimental observable (units Å²), not a prediction; low values mean the atom is pinned down, high values mean it moves or is heterogeneous across the crystal.

Q: Which residues are buried vs exposed?
A: SASA measures how much of the protein is reachable by solvent. It is computed by rolling a water-sized probe over the atomic surface and summing the exposed area (Å²). Per-residue SASA distinguishes core (buried, low SASA) from surface (exposed, high SASA) residues; total SASA is a whole-molecule size measure.

Q: What do the diagnostic plots show?
A: Plot images: a contact map (which residues are close in 3D, as an N×N binary image), a Ramachandran scatter (backbone torsion angles, revealing secondary-structure composition at a glance), and — for AlphaFold structures — a PAE heatmap (pairwise prediction confidence).

Q: What known structures does this most resemble?
A: The Foldseek neighbor list gives the clos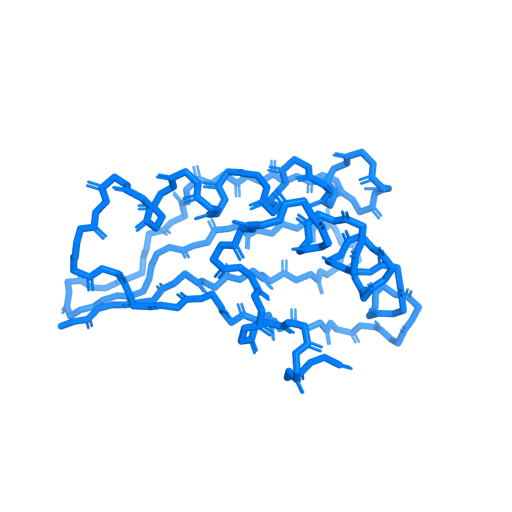est experimentally determined structures in the PDB, ranked by structural alignment. TM-score near 1 means near-identical fold; near 0.3 means only rough topology match. This is how one finds what a novel AlphaFold prediction most resembles in the solved-structure universe.

Q: Are the domains correctly placed relative to each other?
A: Predicted aligned error is AlphaFold's pairwise confidence. Unlike pLDDT (per-residue), PAE is per-residue-pair and captures whether two parts of the structure are correctly placed relative to each other. Units are ångströms of expected positional error.

Q: What do the rendered images show?
A: Structure images are PyMOL renders from six orthogonal camera directions. Cartoon representation draws helices as coils and strands as arrows; sticks shows the backbone as bonds; surface shows the solvent-excluded envelope. Rainbow coloring maps sequence position to hue (blue→red, N→C); chain coloring assigns a distinct color per polypeptide.

Q: What are the backbone torsion angles?
A: φ (phi) and ψ (psi) are the two rotatable backbone dihedrals per residue: φ is the C(i-1)–N–Cα–C torsion, ψ is the N–Cα–C–N(i+1) torsion, both in degrees on (−180°, 180°]. α-helical residues cluster near (−60°, −45°); β-strand residues near (−120°, +130°). A Ramachandran plot is simply a scatter of (φ, ψ) for every residue.